Protein AF-A0A1G1HCQ0-F1 (afdb_monomer)

Secondary structure (DSSP, 8-state):
-BHHHHHHHHHHHHHHHHHHHHHH---HHHHHHHHHHHHHHHHHHHHHHHHHHHTT--GGGS-B--SPPPHHHHHHHHHHHHHHH---HHHHHHHHHHHHHHHHHHHHHHHHS-SSHHHHHHHHHHHHHTT-

Sequence (132 aa):
MNAIEIAIKMEKDAIKFYTEASEKTKNPVGKKMFLTIVDDEKRHLDKFSCIIKGLNITVDDVSPMENIKTVFESMKSEMMQKVESTMDELEAFRIAMQMEKEGIDFYKKAASEAKTEKEKLLFERLIKEEQE

Solvent-accessible surface area (backbone atoms only — not comparable to full-atom values): 7112 Å² total; per-residue (Å²): 91,31,64,68,56,46,54,55,45,42,35,54,42,45,31,51,48,28,51,52,46,32,71,50,30,80,30,73,66,43,21,54,51,27,50,49,51,31,55,50,35,52,49,50,52,55,50,49,57,47,49,40,59,74,68,69,61,51,77,88,54,39,62,84,42,79,92,79,71,45,63,50,73,73,43,41,71,66,51,51,52,50,39,56,70,44,75,51,55,67,58,48,50,51,50,51,55,49,53,52,50,50,49,43,52,50,33,53,50,50,30,74,69,41,89,36,73,64,40,23,53,48,30,56,50,50,45,55,59,80,69,109

Nearest PDB structures (foldseek):
  7tmv-assembly1_B  TM=6.680E-01  e=8.743E-02  Klebsiella pneumoniae subsp. pneumoniae HS11286
  2gs4-assembly1_A  TM=6.553E-01  e=1.080E-01  Escherichia coli
  4dyu-assembly1_K  TM=4.775E-01  e=4.053E-01  Yersinia pestis KIM10+
  3rm5-assembly1_B  TM=4.411E-01  e=1.782E+00  Saccharomyces cerevisiae
  3rm5-assembly1_A  TM=4.932E-01  e=4.154E+00  Saccharomyces cerevisiae

Foldseek 3Di:
DWLLVLQLVQLVLLLVLLCLLLVQAPAPLLNVVSVVSNVLSVVLNVVLVVVCVVLVPDPVQIDDDPPDDHLSRVCVVVLSVQSNPDNDSVSSVVSVVVNLVSNLVVLVVQLVVGPHPSSVVSSVVSSVSSVD

Mean predicted aligned error: 4.47 Å

Radius of gyration: 15.35 Å; Cα contacts (8 Å, |Δi|>4): 142; chains: 1; bounding box: 38×25×40 Å

pLDDT: mean 87.56, std 5.49, range [67.12, 95.75]

Structure (mmCIF, N/CA/C/O backbone):
data_AF-A0A1G1HCQ0-F1
#
_entry.id   AF-A0A1G1HCQ0-F1
#
loop_
_atom_site.group_PDB
_atom_site.id
_atom_site.type_symbol
_atom_site.label_atom_id
_atom_site.label_alt_id
_atom_site.label_comp_id
_atom_site.label_asym_id
_atom_site.label_entity_id
_atom_site.label_seq_id
_atom_site.pdbx_PDB_ins_code
_atom_site.Cartn_x
_atom_site.Cartn_y
_atom_site.Cartn_z
_atom_site.occupancy
_atom_site.B_iso_or_equiv
_atom_site.auth_seq_id
_atom_site.auth_comp_id
_atom_site.auth_asym_id
_atom_site.auth_atom_id
_atom_site.pdbx_PDB_model_num
ATOM 1 N N . MET A 1 1 ? -16.397 5.994 1.636 1.00 80.06 1 MET A N 1
ATOM 2 C CA . MET A 1 1 ? -15.597 4.774 1.857 1.00 80.06 1 MET A CA 1
ATOM 3 C C . MET A 1 1 ? -15.410 4.596 3.357 1.00 80.06 1 MET A C 1
ATOM 5 O O . MET A 1 1 ? -15.810 5.488 4.092 1.00 80.06 1 MET A O 1
ATOM 9 N N . ASN A 1 2 ? -14.830 3.501 3.827 1.00 86.69 2 ASN A N 1
ATOM 10 C CA . ASN A 1 2 ? -14.360 3.329 5.205 1.00 86.69 2 ASN A CA 1
ATOM 11 C C . ASN A 1 2 ? -12.909 2.811 5.219 1.00 86.69 2 ASN A C 1
ATOM 13 O O . ASN A 1 2 ? -12.322 2.597 4.158 1.00 86.69 2 ASN A O 1
ATOM 17 N N . ALA A 1 3 ? -12.340 2.600 6.408 1.00 85.75 3 ALA A N 1
ATOM 18 C CA . ALA A 1 3 ? -10.960 2.134 6.570 1.00 85.75 3 ALA A CA 1
ATOM 19 C C . ALA A 1 3 ? -10.653 0.824 5.815 1.00 85.75 3 ALA A C 1
ATOM 21 O O . ALA A 1 3 ? -9.616 0.716 5.164 1.00 85.75 3 ALA A O 1
ATOM 22 N N . ILE A 1 4 ? -11.575 -0.145 5.848 1.00 86.12 4 ILE A N 1
ATOM 23 C CA . ILE A 1 4 ? -11.435 -1.433 5.151 1.00 86.12 4 ILE A CA 1
ATOM 24 C C . ILE A 1 4 ? -11.446 -1.228 3.634 1.00 86.12 4 ILE A C 1
ATOM 26 O O . ILE A 1 4 ? -10.588 -1.742 2.920 1.00 86.12 4 ILE A O 1
ATOM 30 N N . GLU A 1 5 ? -12.420 -0.468 3.135 1.00 88.69 5 GLU A N 1
ATOM 31 C CA . GLU A 1 5 ? -12.563 -0.193 1.705 1.00 88.69 5 GLU A CA 1
ATOM 32 C C . GLU A 1 5 ? -11.362 0.577 1.155 1.00 88.69 5 GLU A C 1
ATOM 34 O O . GLU A 1 5 ? -10.928 0.301 0.040 1.00 88.69 5 GLU A O 1
ATOM 39 N N . ILE A 1 6 ? -10.812 1.513 1.932 1.00 88.62 6 ILE A N 1
ATOM 40 C CA . ILE A 1 6 ? -9.633 2.293 1.550 1.00 88.62 6 ILE A CA 1
ATOM 41 C C . ILE A 1 6 ? -8.380 1.431 1.502 1.00 88.62 6 ILE A C 1
ATOM 43 O O . ILE A 1 6 ? -7.652 1.539 0.523 1.00 88.62 6 ILE A O 1
ATOM 47 N N . ALA A 1 7 ? -8.155 0.561 2.489 1.00 87.56 7 ALA A N 1
ATOM 48 C CA . ALA A 1 7 ? -7.027 -0.368 2.462 1.00 87.56 7 ALA A CA 1
ATOM 49 C C . ALA A 1 7 ? -7.088 -1.265 1.216 1.00 87.56 7 ALA A C 1
ATOM 51 O O . ALA A 1 7 ? -6.163 -1.300 0.418 1.00 87.56 7 ALA A O 1
ATOM 52 N N . ILE A 1 8 ? -8.243 -1.891 0.962 1.00 90.06 8 ILE A N 1
ATOM 53 C CA . ILE A 1 8 ? -8.453 -2.725 -0.233 1.00 90.06 8 ILE A CA 1
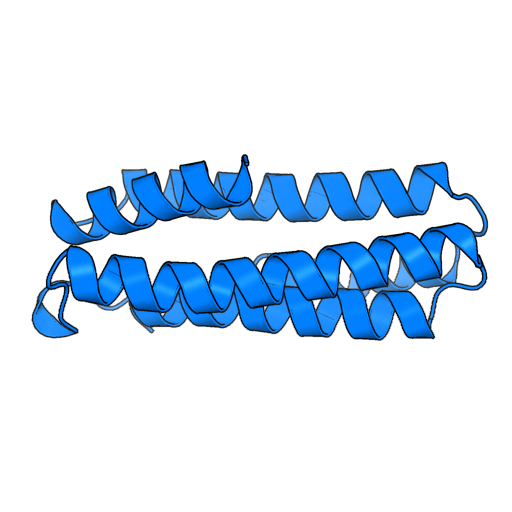ATOM 54 C C . ILE A 1 8 ? -8.263 -1.921 -1.526 1.00 90.06 8 ILE A C 1
ATOM 56 O O . ILE A 1 8 ? -7.765 -2.449 -2.522 1.00 90.06 8 ILE A O 1
ATOM 60 N N . LYS A 1 9 ? -8.721 -0.666 -1.550 1.00 91.69 9 LYS A N 1
ATOM 61 C CA . LYS A 1 9 ? -8.595 0.197 -2.724 1.00 91.69 9 LYS A CA 1
ATOM 62 C C . LYS A 1 9 ? -7.141 0.594 -2.977 1.00 91.69 9 LYS A C 1
ATOM 64 O O . LYS A 1 9 ? -6.736 0.564 -4.132 1.00 91.69 9 LYS A O 1
ATOM 69 N N . MET A 1 10 ? -6.382 0.928 -1.935 1.00 90.38 10 MET A N 1
ATOM 70 C CA . MET A 1 10 ? -4.967 1.283 -2.036 1.00 90.38 10 MET A CA 1
ATOM 71 C C . MET A 1 10 ? -4.177 0.163 -2.721 1.00 90.38 10 MET A C 1
ATOM 73 O O . MET A 1 10 ? -3.564 0.426 -3.751 1.00 90.38 10 MET A O 1
ATOM 77 N N . GLU A 1 11 ? -4.330 -1.082 -2.260 1.00 92.00 11 GLU A N 1
ATOM 78 C CA . GLU A 1 11 ? -3.650 -2.245 -2.854 1.00 92.00 11 GLU A CA 1
ATOM 79 C C . GLU A 1 11 ? -4.059 -2.488 -4.307 1.00 92.00 11 GLU A C 1
ATOM 81 O O . GLU A 1 11 ? -3.242 -2.741 -5.191 1.00 92.00 11 GLU A O 1
ATOM 86 N N . LYS A 1 12 ? -5.355 -2.371 -4.609 1.00 93.81 12 LYS A N 1
ATOM 87 C CA . LYS A 1 12 ? -5.841 -2.528 -5.988 1.00 93.81 12 LYS A CA 1
ATOM 88 C C . LYS A 1 12 ? -5.310 -1.440 -6.913 1.00 93.81 12 LYS A C 1
ATOM 90 O O . LYS A 1 12 ? -5.001 -1.727 -8.073 1.00 93.81 12 LYS A O 1
ATOM 95 N N . ASP A 1 13 ? -5.228 -0.209 -6.423 1.00 93.75 13 ASP A N 1
ATOM 96 C CA . ASP A 1 13 ? -4.679 0.905 -7.184 1.00 93.75 13 ASP A CA 1
ATOM 97 C C . ASP A 1 13 ? -3.161 0.749 -7.366 1.00 93.75 13 ASP A C 1
ATOM 99 O O . ASP A 1 13 ? -2.676 1.038 -8.463 1.00 93.75 13 ASP A O 1
ATOM 103 N N . ALA A 1 14 ? -2.442 0.215 -6.371 1.00 92.88 14 ALA A N 1
ATOM 104 C CA . ALA A 1 14 ? -1.025 -0.145 -6.451 1.00 92.88 14 ALA A CA 1
ATOM 105 C C . ALA A 1 14 ? -0.776 -1.220 -7.517 1.00 92.88 14 ALA A C 1
ATOM 107 O O . ALA A 1 14 ? -0.037 -0.990 -8.478 1.00 92.88 14 ALA A O 1
ATOM 108 N N . ILE A 1 15 ? -1.496 -2.348 -7.443 1.00 95.25 15 ILE A N 1
ATOM 109 C CA . ILE A 1 15 ? -1.453 -3.435 -8.436 1.00 95.25 15 ILE A CA 1
ATOM 110 C C . ILE A 1 15 ? -1.679 -2.882 -9.842 1.00 95.25 15 ILE A C 1
ATOM 112 O O . ILE A 1 15 ? -0.930 -3.190 -10.774 1.00 95.25 15 ILE A O 1
ATOM 116 N N . LYS A 1 16 ? -2.713 -2.053 -10.014 1.00 95.56 16 LYS A N 1
ATOM 117 C CA . LYS A 1 16 ? -3.033 -1.449 -11.307 1.00 95.56 16 LYS A CA 1
ATOM 118 C C . LYS A 1 16 ? -1.917 -0.522 -11.780 1.00 95.56 16 LYS A C 1
ATOM 120 O O . LYS A 1 16 ? -1.519 -0.597 -12.940 1.00 95.56 16 LYS A O 1
ATOM 125 N N . PHE A 1 17 ? -1.421 0.342 -10.899 1.00 94.44 17 PHE A N 1
ATOM 126 C CA . PHE A 1 17 ? -0.345 1.273 -11.202 1.00 94.44 17 PHE A CA 1
ATOM 127 C C . PHE A 1 17 ? 0.912 0.527 -11.648 1.00 94.44 17 PHE A C 1
ATOM 129 O O . PHE A 1 17 ? 1.416 0.795 -12.734 1.00 94.44 17 PHE A O 1
ATOM 136 N N . TYR A 1 18 ? 1.387 -0.452 -10.883 1.00 95.12 18 TYR A N 1
ATOM 137 C CA . TYR A 1 18 ? 2.614 -1.170 -11.219 1.00 95.12 18 TYR A CA 1
ATOM 138 C C . TYR A 1 18 ? 2.464 -2.097 -12.423 1.00 95.12 18 TYR A C 1
ATOM 140 O O . TYR A 1 18 ? 3.405 -2.232 -13.208 1.00 95.12 18 TYR A O 1
ATOM 148 N N . THR A 1 19 ? 1.270 -2.650 -12.651 1.00 95.69 19 THR A N 1
ATOM 149 C CA . THR A 1 19 ? 0.973 -3.372 -13.895 1.00 95.69 19 THR A CA 1
ATOM 150 C C . THR A 1 19 ? 1.142 -2.439 -15.095 1.00 95.69 19 THR A C 1
ATOM 152 O O . THR A 1 19 ? 1.931 -2.739 -15.991 1.00 95.69 19 THR A O 1
ATOM 155 N N . GLU A 1 20 ? 0.502 -1.264 -15.076 1.00 94.25 20 GLU A N 1
ATOM 156 C CA . GLU A 1 20 ? 0.641 -0.257 -16.139 1.00 94.25 20 GLU A CA 1
ATOM 157 C C . GLU A 1 20 ? 2.097 0.240 -16.274 1.00 94.25 20 GLU A C 1
ATOM 159 O O . GLU A 1 20 ? 2.597 0.407 -17.388 1.00 94.25 20 GLU A O 1
ATOM 164 N N . ALA A 1 21 ? 2.816 0.429 -15.160 1.00 91.69 21 ALA A N 1
ATOM 165 C CA . ALA A 1 21 ? 4.223 0.840 -15.157 1.00 91.69 21 ALA A CA 1
ATOM 166 C C . ALA A 1 21 ? 5.121 -0.201 -15.846 1.00 91.69 21 ALA A C 1
ATOM 168 O O . ALA A 1 21 ? 6.010 0.156 -16.621 1.00 91.69 21 ALA A O 1
ATOM 169 N N . SER A 1 22 ? 4.860 -1.491 -15.609 1.00 93.38 22 SER A N 1
ATOM 170 C CA . SER A 1 22 ? 5.595 -2.606 -16.217 1.00 93.38 22 SER A CA 1
ATOM 171 C C . SER A 1 22 ? 5.376 -2.723 -17.732 1.00 93.38 22 SER A C 1
ATOM 173 O O . SER A 1 22 ? 6.249 -3.208 -18.457 1.00 93.38 22 SER A O 1
ATOM 175 N N . GLU A 1 23 ? 4.221 -2.275 -18.225 1.00 92.25 23 GLU A N 1
ATOM 176 C CA . GLU A 1 23 ? 3.891 -2.254 -19.653 1.00 92.25 23 GLU A CA 1
ATOM 177 C C . GLU A 1 23 ? 4.510 -1.049 -20.365 1.00 92.25 23 GLU A C 1
ATOM 179 O O . GLU A 1 23 ? 4.903 -1.146 -21.527 1.00 92.25 23 GLU A O 1
ATOM 184 N N . LYS A 1 24 ? 4.612 0.079 -19.657 1.00 89.62 24 LYS A N 1
ATOM 185 C CA . LYS A 1 24 ? 5.085 1.362 -20.185 1.00 89.62 24 LYS A CA 1
ATOM 186 C C . LYS A 1 24 ? 6.592 1.559 -20.100 1.00 89.62 24 LYS A C 1
ATOM 188 O O . LYS A 1 24 ? 7.160 2.306 -20.898 1.00 89.62 24 LYS A O 1
ATOM 193 N N . THR A 1 25 ? 7.249 0.917 -19.138 1.00 85.94 25 THR A N 1
ATOM 194 C CA . THR A 1 25 ? 8.700 1.015 -19.002 1.00 85.94 25 THR A CA 1
ATOM 195 C C . THR A 1 25 ? 9.410 0.365 -20.189 1.00 85.94 25 THR A C 1
ATOM 197 O O . THR A 1 25 ? 9.058 -0.721 -20.652 1.00 85.94 25 THR A O 1
ATOM 200 N N . LYS A 1 26 ? 10.459 1.028 -20.681 1.00 85.81 26 LYS A N 1
ATOM 201 C CA . LYS A 1 26 ? 11.334 0.495 -21.739 1.00 85.81 26 LYS A CA 1
ATOM 202 C C . LYS A 1 26 ? 12.480 -0.344 -21.177 1.00 85.81 26 LYS A C 1
ATOM 204 O O . LYS A 1 26 ? 13.210 -0.966 -21.946 1.00 85.81 26 LYS A O 1
ATOM 209 N N . ASN A 1 27 ? 12.658 -0.346 -19.855 1.00 84.25 27 ASN A N 1
ATOM 210 C CA . ASN A 1 27 ? 13.749 -1.044 -19.202 1.00 84.25 27 ASN A CA 1
ATOM 211 C C . ASN A 1 27 ? 13.313 -2.465 -18.774 1.00 84.25 27 ASN A C 1
ATOM 213 O O . ASN A 1 27 ? 12.358 -2.604 -18.006 1.00 84.25 27 ASN A O 1
ATOM 217 N N . PRO A 1 28 ? 14.004 -3.533 -19.216 1.00 87.31 28 PRO A N 1
ATOM 218 C CA . PRO A 1 28 ? 13.637 -4.907 -18.8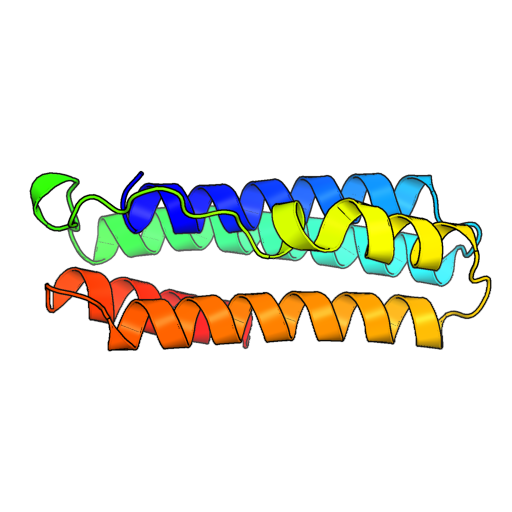72 1.00 87.31 28 PRO A CA 1
ATOM 219 C C . PRO A 1 28 ? 13.813 -5.240 -17.380 1.00 87.31 28 PRO A C 1
ATOM 221 O O . PRO A 1 28 ? 13.036 -6.030 -16.841 1.00 87.31 28 PRO A O 1
ATOM 224 N N . VAL A 1 29 ? 14.795 -4.638 -16.702 1.00 88.12 29 VAL A N 1
ATOM 225 C CA . VAL A 1 29 ? 15.009 -4.787 -15.253 1.00 88.12 29 VAL A CA 1
ATOM 226 C C . VAL A 1 29 ? 13.895 -4.077 -14.490 1.00 88.12 29 VAL A C 1
ATOM 228 O O . VAL A 1 29 ? 13.250 -4.695 -13.645 1.00 88.12 29 VAL A O 1
ATOM 231 N N . GLY A 1 30 ? 13.596 -2.826 -14.858 1.00 88.44 30 GLY A N 1
ATOM 232 C CA . GLY A 1 30 ? 12.482 -2.061 -14.288 1.00 88.44 30 GLY A CA 1
ATOM 233 C C . GLY A 1 30 ? 11.135 -2.767 -14.469 1.00 88.44 30 GLY A C 1
ATOM 234 O O . GLY A 1 30 ? 10.344 -2.849 -13.534 1.00 88.44 30 GLY A O 1
ATOM 235 N N . LYS A 1 31 ? 10.903 -3.383 -15.636 1.00 91.06 31 LYS A N 1
ATOM 236 C CA . LYS A 1 31 ? 9.709 -4.199 -15.890 1.00 91.06 31 LYS A CA 1
ATOM 237 C C . LYS A 1 31 ? 9.594 -5.367 -14.918 1.00 91.06 31 LYS A C 1
ATOM 239 O O . LYS A 1 31 ? 8.534 -5.570 -14.334 1.00 91.06 31 LYS A O 1
ATOM 244 N N . LYS A 1 32 ? 10.669 -6.144 -14.756 1.00 91.75 32 LYS A N 1
ATOM 245 C CA . LYS A 1 32 ? 10.672 -7.292 -13.841 1.00 91.75 32 LYS A CA 1
ATOM 246 C C . LYS A 1 32 ? 10.440 -6.845 -12.400 1.00 91.75 32 LYS A C 1
ATOM 248 O O . LYS A 1 32 ? 9.669 -7.484 -11.701 1.00 91.75 32 LYS A O 1
ATOM 253 N N . MET A 1 33 ? 11.064 -5.744 -11.993 1.00 91.50 33 MET A N 1
ATOM 254 C CA . MET A 1 33 ? 10.883 -5.147 -10.674 1.00 91.50 33 MET A CA 1
ATOM 255 C C . MET A 1 33 ? 9.420 -4.765 -10.417 1.00 91.50 33 MET A C 1
ATOM 257 O O . MET A 1 33 ? 8.861 -5.206 -9.422 1.00 91.50 33 MET A O 1
ATOM 261 N N . PHE A 1 34 ? 8.772 -4.023 -11.324 1.00 93.94 34 PHE A N 1
ATOM 262 C CA . PHE A 1 34 ? 7.357 -3.668 -11.159 1.00 93.94 34 PHE A CA 1
ATOM 263 C C . PHE A 1 34 ? 6.445 -4.897 -11.098 1.00 93.94 34 PHE A C 1
ATOM 265 O O . PHE A 1 34 ? 5.502 -4.909 -10.318 1.00 93.94 34 PHE A O 1
ATOM 272 N N . LEU A 1 35 ? 6.731 -5.945 -11.877 1.00 95.06 35 LEU A N 1
ATOM 273 C CA . LEU A 1 35 ? 5.973 -7.197 -11.801 1.00 95.06 35 LEU A CA 1
ATOM 274 C C . LEU A 1 35 ? 6.156 -7.921 -10.462 1.00 95.06 35 LEU A C 1
ATOM 276 O O . LEU A 1 35 ? 5.192 -8.497 -9.971 1.00 95.06 35 LEU A O 1
ATOM 280 N N . THR A 1 36 ? 7.351 -7.874 -9.865 1.00 93.94 36 THR A N 1
ATOM 281 C CA . THR A 1 36 ? 7.564 -8.391 -8.506 1.00 93.94 36 THR A CA 1
ATOM 282 C C . THR A 1 36 ? 6.694 -7.637 -7.504 1.00 93.94 36 THR A C 1
ATOM 284 O O . THR A 1 36 ? 5.961 -8.280 -6.765 1.00 93.94 36 THR A O 1
ATOM 287 N N . ILE A 1 37 ? 6.691 -6.299 -7.556 1.00 93.31 37 ILE A N 1
ATOM 288 C CA . ILE A 1 37 ? 5.865 -5.469 -6.664 1.00 93.31 37 ILE A CA 1
ATOM 289 C C . ILE A 1 37 ? 4.379 -5.813 -6.834 1.00 93.31 37 ILE A C 1
ATOM 291 O O . ILE A 1 37 ? 3.681 -6.042 -5.860 1.00 93.31 37 ILE A O 1
ATOM 295 N N . VAL A 1 38 ? 3.895 -5.974 -8.073 1.00 95.75 38 VAL A N 1
ATOM 296 C CA . VAL A 1 38 ? 2.511 -6.419 -8.334 1.00 95.75 38 VAL A CA 1
ATOM 297 C C . VAL A 1 38 ? 2.168 -7.731 -7.619 1.00 95.75 38 VAL A C 1
ATOM 299 O O . VAL A 1 38 ? 1.028 -7.914 -7.190 1.00 95.75 38 VAL A O 1
ATOM 302 N N . ASP A 1 39 ? 3.104 -8.674 -7.548 1.00 95.50 39 ASP A N 1
ATOM 303 C CA . ASP A 1 39 ? 2.873 -9.943 -6.864 1.00 95.50 39 ASP A CA 1
ATOM 304 C C . ASP A 1 39 ? 2.944 -9.807 -5.337 1.00 95.50 39 ASP A C 1
ATOM 306 O O . ASP A 1 39 ? 2.221 -10.533 -4.649 1.00 95.50 39 ASP A O 1
ATOM 310 N N . ASP A 1 40 ? 3.732 -8.866 -4.818 1.00 93.06 40 ASP A N 1
ATOM 311 C CA . ASP A 1 40 ? 3.767 -8.514 -3.396 1.00 93.06 40 ASP A CA 1
ATOM 312 C C . ASP A 1 40 ? 2.449 -7.840 -2.970 1.00 93.06 40 ASP A C 1
ATOM 314 O O . ASP A 1 40 ? 1.776 -8.355 -2.075 1.00 93.06 40 ASP A O 1
ATOM 318 N N . GLU A 1 41 ? 1.948 -6.851 -3.718 1.00 93.81 41 GLU A N 1
ATOM 319 C CA . GLU A 1 41 ? 0.667 -6.186 -3.407 1.00 93.81 41 GLU A CA 1
ATOM 320 C C . GLU A 1 41 ? -0.539 -7.138 -3.451 1.00 93.81 41 GLU A C 1
ATOM 322 O O . GLU A 1 41 ? -1.502 -7.027 -2.686 1.00 93.81 41 GLU A O 1
ATOM 327 N N . LYS A 1 42 ? -0.515 -8.147 -4.333 1.00 94.38 42 LYS A N 1
ATOM 328 C CA . LYS A 1 42 ? -1.544 -9.204 -4.32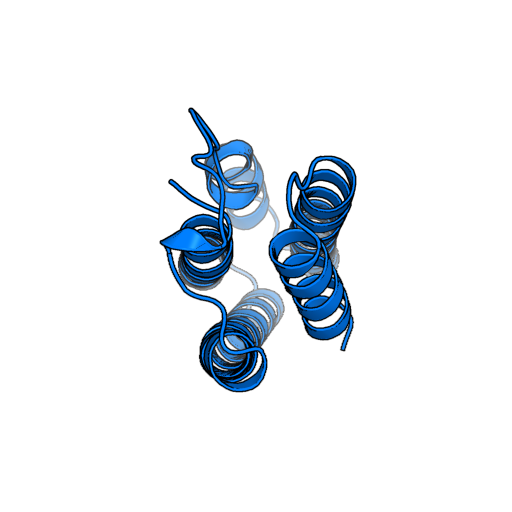0 1.00 94.38 42 LYS A CA 1
ATOM 329 C C . LYS A 1 42 ? -1.500 -10.008 -3.023 1.00 94.38 42 LYS A C 1
ATOM 331 O O . 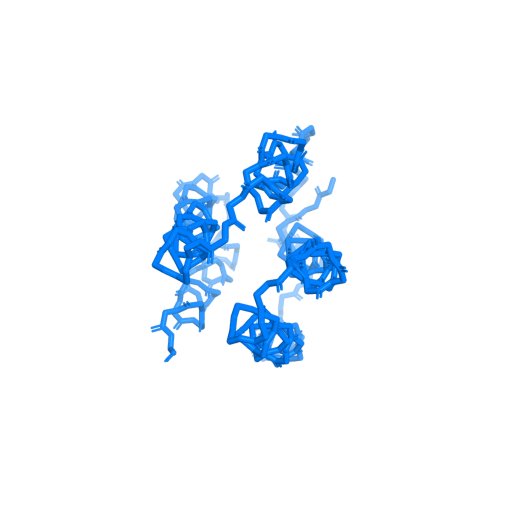LYS A 1 42 ? -2.554 -10.364 -2.495 1.00 94.38 42 LYS A O 1
ATOM 336 N N . ARG A 1 43 ? -0.300 -10.303 -2.509 1.00 92.25 43 ARG A N 1
ATOM 337 C CA . ARG A 1 43 ? -0.140 -10.987 -1.218 1.00 92.25 43 ARG A CA 1
ATOM 338 C C . ARG A 1 43 ? -0.599 -10.089 -0.077 1.00 92.25 43 ARG A C 1
ATOM 340 O O . ARG A 1 43 ? -1.251 -10.608 0.828 1.00 92.25 43 ARG A O 1
ATOM 347 N N . HIS A 1 44 ? -0.317 -8.787 -0.123 1.00 90.38 44 HIS A N 1
ATOM 348 C CA . HIS A 1 44 ? -0.823 -7.821 0.856 1.00 90.38 44 HIS A CA 1
ATOM 349 C C . HIS A 1 44 ? -2.352 -7.828 0.882 1.00 90.38 44 HIS A C 1
ATOM 351 O O . HIS A 1 44 ? -2.943 -8.063 1.936 1.00 90.38 44 HIS A O 1
ATOM 357 N N . LEU A 1 45 ? -3.010 -7.754 -0.280 1.00 90.62 45 LEU A N 1
ATOM 358 C CA . LEU A 1 45 ? -4.471 -7.838 -0.395 1.00 90.62 45 LEU A CA 1
ATOM 359 C C . LEU A 1 45 ? -5.059 -9.115 0.252 1.00 90.62 45 LEU A C 1
ATOM 361 O O . LEU A 1 45 ? -6.073 -9.065 0.968 1.00 90.62 45 LEU A O 1
ATOM 365 N N . ASP A 1 46 ? -4.423 -10.267 0.024 1.00 90.38 46 ASP A N 1
ATOM 366 C CA . ASP A 1 46 ? -4.827 -11.544 0.623 1.00 90.38 46 ASP A CA 1
ATOM 367 C C . ASP A 1 46 ? -4.621 -11.542 2.147 1.00 90.38 46 ASP A C 1
ATOM 369 O O . ASP A 1 46 ? -5.508 -11.950 2.911 1.00 90.38 46 ASP A O 1
ATOM 373 N N . LYS A 1 47 ? -3.474 -11.037 2.618 1.00 88.31 47 LYS A N 1
ATOM 374 C CA . LYS A 1 47 ? -3.162 -10.918 4.048 1.00 88.31 47 LYS A CA 1
ATOM 375 C C . LYS A 1 47 ? -4.102 -9.939 4.752 1.00 88.31 47 LYS A C 1
ATOM 377 O O . LYS A 1 47 ? -4.565 -10.241 5.852 1.00 88.31 47 LYS A O 1
ATOM 382 N N . PHE A 1 48 ? -4.481 -8.833 4.117 1.00 87.12 48 PHE A N 1
ATOM 383 C CA . PHE A 1 48 ? -5.427 -7.854 4.660 1.00 87.12 48 PHE A CA 1
ATOM 384 C C . PHE A 1 48 ? -6.792 -8.485 4.907 1.00 87.12 48 PHE A C 1
ATOM 386 O O . PHE A 1 48 ? -7.384 -8.310 5.974 1.00 87.12 48 PHE A O 1
ATOM 393 N N . SER A 1 49 ? -7.257 -9.305 3.964 1.00 84.44 49 SER A N 1
ATOM 394 C CA . SER A 1 49 ? -8.493 -10.073 4.122 1.00 84.44 49 SER A CA 1
ATOM 395 C C . SER A 1 49 ? -8.428 -11.022 5.328 1.00 84.44 49 SER A C 1
ATOM 397 O O . SER A 1 49 ? -9.418 -11.185 6.047 1.00 84.44 49 SER A O 1
ATOM 399 N N . CYS A 1 50 ? -7.266 -11.630 5.588 1.00 86.19 50 CYS A N 1
ATOM 400 C CA . CYS A 1 50 ? -7.032 -12.455 6.775 1.00 86.19 50 CYS A CA 1
ATOM 401 C C . CYS A 1 50 ? -6.973 -11.627 8.068 1.00 86.19 50 CYS A C 1
ATOM 403 O O . CYS A 1 50 ? -7.550 -12.045 9.070 1.00 86.19 50 CYS A O 1
ATOM 405 N N . ILE A 1 51 ? -6.338 -10.452 8.052 1.00 85.69 51 ILE A N 1
ATOM 406 C CA . ILE A 1 51 ? -6.244 -9.535 9.199 1.00 85.69 51 ILE A CA 1
ATOM 407 C C . ILE A 1 51 ? -7.633 -9.051 9.620 1.00 85.69 51 ILE A C 1
ATOM 409 O O . ILE A 1 51 ? -7.980 -9.148 10.796 1.00 85.69 51 ILE A O 1
ATOM 413 N N . ILE A 1 52 ? -8.456 -8.600 8.669 1.00 84.44 52 ILE A N 1
ATOM 414 C CA . ILE A 1 52 ? -9.823 -8.123 8.936 1.00 84.44 52 ILE A CA 1
ATOM 415 C C . ILE A 1 52 ? -10.656 -9.226 9.603 1.00 84.44 52 ILE A C 1
ATOM 417 O O . ILE A 1 52 ? -11.324 -8.982 10.611 1.00 84.44 52 ILE A O 1
ATOM 421 N N . LYS A 1 53 ? -10.566 -10.460 9.085 1.00 85.31 53 LYS A N 1
ATOM 422 C CA . LYS A 1 53 ? -11.238 -11.631 9.670 1.00 85.31 53 LYS A CA 1
ATOM 423 C C . LYS A 1 53 ? -10.690 -11.983 11.054 1.00 85.31 53 LYS A C 1
ATOM 425 O O . LYS A 1 53 ? -11.471 -12.225 11.967 1.00 85.31 53 LYS A O 1
ATOM 430 N N . GLY A 1 54 ? -9.368 -12.004 11.220 1.00 84.19 54 GLY A N 1
ATOM 431 C CA . GLY A 1 54 ? -8.706 -12.371 12.475 1.00 84.19 54 GLY A CA 1
ATOM 432 C C . GLY A 1 54 ? -8.951 -11.375 13.610 1.00 84.19 54 GLY A C 1
ATOM 433 O O . GLY A 1 54 ? -9.072 -11.780 14.762 1.00 84.19 54 GLY A O 1
ATOM 434 N N . LEU A 1 55 ? -9.084 -10.086 13.287 1.00 80.50 55 LEU A N 1
ATOM 435 C CA . LEU A 1 55 ? -9.428 -9.027 14.240 1.00 80.50 55 LEU A CA 1
ATOM 436 C C . LEU A 1 55 ? -10.943 -8.888 14.471 1.00 80.50 55 LEU A C 1
ATOM 438 O O . LEU A 1 55 ? -11.361 -8.071 15.293 1.00 80.50 55 LEU A O 1
ATOM 442 N N . ASN A 1 56 ? -11.765 -9.678 13.766 1.00 84.94 56 ASN A N 1
ATOM 443 C CA . ASN A 1 56 ? -13.226 -9.614 13.801 1.00 84.94 56 ASN A CA 1
ATOM 444 C C . ASN A 1 56 ? -13.747 -8.172 13.618 1.00 84.94 56 ASN A C 1
ATOM 446 O O . ASN A 1 56 ? -14.601 -7.695 14.373 1.00 84.94 56 ASN A O 1
ATOM 450 N N . ILE A 1 57 ? -13.154 -7.462 12.652 1.00 81.38 57 ILE A N 1
ATOM 451 C CA . ILE A 1 57 ? -13.529 -6.096 12.287 1.00 81.38 57 ILE A CA 1
ATOM 452 C C . ILE A 1 57 ? -14.675 -6.175 11.287 1.00 81.38 57 ILE A C 1
ATOM 454 O O . ILE A 1 57 ? -14.585 -6.842 10.256 1.00 81.38 57 ILE A O 1
ATOM 458 N N . THR A 1 58 ? -15.750 -5.468 11.598 1.00 79.94 58 THR A N 1
ATOM 459 C CA . THR A 1 58 ? -16.940 -5.354 10.760 1.00 79.94 58 THR A CA 1
ATOM 460 C C . THR A 1 58 ? -17.081 -3.934 10.224 1.00 79.94 58 THR A C 1
ATOM 462 O O . THR A 1 58 ? -16.384 -3.016 10.654 1.00 79.94 58 THR A O 1
ATOM 465 N N . VAL A 1 59 ? -17.997 -3.739 9.275 1.00 75.56 59 VAL A N 1
ATOM 466 C CA . VAL A 1 59 ? -18.287 -2.408 8.717 1.00 75.56 59 VAL A CA 1
ATOM 467 C C . VAL A 1 59 ? -18.795 -1.446 9.799 1.00 75.56 59 VAL A C 1
ATOM 469 O O . VAL A 1 59 ? -18.536 -0.252 9.713 1.00 75.56 59 VAL A O 1
ATOM 472 N N . ASP A 1 60 ? -19.440 -1.963 10.847 1.00 79.56 60 ASP A N 1
ATOM 473 C CA . ASP A 1 60 ? -19.928 -1.171 11.982 1.00 79.56 60 ASP A CA 1
ATOM 474 C C . ASP A 1 60 ? -18.801 -0.703 12.923 1.00 79.56 60 ASP A C 1
ATOM 476 O O . ASP A 1 60 ? -18.987 0.229 13.703 1.00 79.56 60 ASP A O 1
ATOM 480 N N . ASP A 1 61 ? -17.620 -1.327 12.849 1.00 80.62 61 ASP A N 1
ATOM 481 C CA . ASP A 1 61 ? -16.446 -0.961 13.653 1.00 80.62 61 ASP A CA 1
ATOM 482 C C . ASP A 1 61 ? -15.608 0.163 13.021 1.00 80.62 61 ASP A C 1
ATOM 484 O O . ASP A 1 61 ? -14.673 0.670 13.654 1.00 80.62 61 ASP A O 1
ATOM 488 N N . VAL A 1 62 ? -15.914 0.524 11.770 1.00 82.50 62 VAL A N 1
ATOM 489 C CA . VAL A 1 62 ? -15.168 1.503 10.979 1.00 82.50 62 VAL A CA 1
ATOM 490 C C . VAL A 1 62 ? -16.045 2.695 10.611 1.00 82.50 62 VAL A C 1
ATOM 492 O O . VAL A 1 62 ? -17.195 2.586 10.196 1.00 82.50 62 VAL A O 1
ATOM 495 N N . SER A 1 63 ? -15.472 3.874 10.760 1.00 82.44 63 SER A N 1
ATOM 496 C CA . SER A 1 63 ? -16.097 5.149 10.487 1.00 82.44 63 SER A CA 1
ATOM 497 C C . SER A 1 63 ? -16.134 5.426 8.984 1.00 82.44 63 SER A C 1
ATOM 499 O O . SER A 1 63 ? -15.192 5.095 8.253 1.00 82.44 63 SER A O 1
ATOM 501 N N . PRO A 1 64 ? -17.178 6.118 8.502 1.00 81.75 64 PRO A N 1
ATOM 502 C CA . PRO A 1 64 ? -17.167 6.685 7.168 1.00 81.75 64 PRO A CA 1
ATOM 503 C C . PRO A 1 64 ? -15.997 7.658 6.988 1.00 81.75 64 PRO A C 1
ATOM 505 O O . PRO A 1 64 ? -15.734 8.525 7.824 1.00 81.75 64 PRO A O 1
ATOM 508 N N . MET A 1 65 ? -15.334 7.515 5.851 1.00 78.31 65 MET A N 1
ATOM 509 C CA . MET A 1 65 ? -14.272 8.358 5.333 1.00 78.31 65 MET A CA 1
ATOM 510 C C . MET A 1 65 ? -14.752 9.006 4.029 1.00 78.31 65 MET A C 1
ATOM 512 O O . MET A 1 65 ? -15.157 8.323 3.075 1.00 78.31 65 MET A O 1
ATOM 516 N N . GLU A 1 66 ? -14.723 10.336 3.992 1.00 75.12 66 GLU A N 1
ATOM 517 C CA . GLU A 1 66 ? -15.201 11.138 2.865 1.00 75.12 66 GLU A CA 1
ATOM 518 C C . GLU A 1 66 ? -14.046 11.624 1.985 1.00 75.12 66 GLU A C 1
ATOM 520 O O . GLU A 1 66 ? -13.004 12.039 2.483 1.00 75.12 66 GLU A O 1
ATOM 525 N N . ASN A 1 67 ? -14.259 11.610 0.664 1.00 67.12 67 ASN A N 1
ATOM 526 C CA . ASN A 1 67 ? -13.384 12.235 -0.339 1.00 67.12 67 ASN A CA 1
ATOM 527 C C . ASN A 1 67 ? -11.903 11.812 -0.305 1.00 67.12 67 ASN A C 1
ATOM 529 O O . ASN A 1 67 ? -11.024 12.580 -0.696 1.00 67.12 67 ASN A O 1
ATOM 533 N N . ILE A 1 68 ? -11.621 10.580 0.116 1.00 78.19 68 ILE A N 1
ATOM 534 C CA . ILE A 1 68 ? -10.257 10.054 0.140 1.00 78.19 68 ILE A CA 1
ATOM 535 C C . ILE A 1 68 ? -9.865 9.543 -1.248 1.00 78.19 68 ILE A C 1
ATOM 537 O O . ILE A 1 68 ? -10.501 8.639 -1.797 1.00 78.19 68 ILE A O 1
ATOM 541 N N . LYS A 1 69 ? -8.805 10.136 -1.801 1.00 82.44 69 LYS A N 1
ATOM 542 C CA . LYS A 1 69 ? -8.064 9.604 -2.948 1.00 82.44 69 LYS A CA 1
ATOM 543 C C . LYS A 1 69 ? -6.878 8.802 -2.442 1.00 82.44 69 LYS A C 1
ATOM 545 O O . LYS A 1 69 ? -6.242 9.208 -1.469 1.00 82.44 69 LYS A O 1
ATOM 550 N N . THR A 1 70 ? -6.569 7.702 -3.115 1.00 87.12 70 THR A N 1
ATOM 551 C CA . THR A 1 70 ? -5.348 6.948 -2.823 1.00 87.12 70 THR A CA 1
ATOM 552 C C . THR A 1 70 ? -4.115 7.740 -3.264 1.00 87.12 70 THR A C 1
ATOM 554 O O . THR A 1 70 ? -4.195 8.685 -4.065 1.00 87.12 70 THR A O 1
ATOM 557 N N . VAL A 1 71 ? -2.955 7.355 -2.734 1.00 87.69 71 VAL A N 1
ATOM 558 C CA . VAL A 1 71 ? -1.652 7.881 -3.170 1.00 87.69 71 VAL A CA 1
ATOM 559 C C . VAL A 1 71 ? -1.483 7.648 -4.671 1.00 87.69 71 VAL A C 1
ATOM 561 O O . VAL A 1 71 ? -1.179 8.571 -5.428 1.00 87.69 71 VAL A O 1
ATOM 564 N N . PHE A 1 72 ? -1.818 6.438 -5.118 1.00 88.19 72 PHE A N 1
ATOM 565 C CA . PHE A 1 72 ? -1.781 6.035 -6.517 1.00 88.19 72 PHE A CA 1
ATOM 566 C C . PHE A 1 72 ? -2.708 6.873 -7.392 1.00 88.19 72 PHE A C 1
ATOM 568 O O . PHE A 1 72 ? -2.256 7.370 -8.415 1.00 88.19 72 PHE A O 1
ATOM 575 N N . GLU A 1 73 ? -3.958 7.127 -6.997 1.00 87.94 73 GLU A N 1
ATOM 576 C CA . GLU A 1 73 ? -4.854 8.016 -7.753 1.00 87.94 73 GLU A CA 1
ATOM 577 C C . GLU A 1 73 ? -4.326 9.450 -7.848 1.00 87.94 73 GLU A C 1
ATOM 579 O O . GLU A 1 73 ? -4.456 10.094 -8.892 1.00 87.94 73 GLU A O 1
ATOM 584 N N . SER A 1 74 ? -3.742 9.957 -6.763 1.00 87.62 74 SER A N 1
ATOM 585 C CA . SER A 1 74 ? -3.296 11.349 -6.672 1.00 87.62 74 SER A CA 1
ATOM 586 C C . SER A 1 74 ? -2.022 11.604 -7.476 1.00 87.62 74 SER A C 1
ATOM 588 O O . SER A 1 74 ? -1.878 12.667 -8.076 1.00 87.62 74 SER A O 1
ATOM 590 N N . MET A 1 75 ? -1.122 10.621 -7.528 1.00 87.38 75 MET A N 1
ATOM 591 C CA . MET A 1 75 ? 0.205 10.760 -8.134 1.00 87.38 75 MET A CA 1
ATOM 592 C C . MET A 1 75 ? 0.327 10.062 -9.496 1.00 87.38 75 MET A C 1
ATOM 594 O O . MET A 1 75 ? 1.351 10.207 -10.167 1.00 87.38 75 MET A O 1
ATOM 598 N N . LYS A 1 76 ? -0.717 9.344 -9.950 1.00 87.00 76 LYS A N 1
ATOM 599 C CA . LYS A 1 76 ? -0.679 8.493 -11.153 1.00 87.00 76 LYS A CA 1
ATOM 600 C C . LYS A 1 76 ? -0.078 9.187 -12.368 1.00 87.00 76 LYS A C 1
ATOM 602 O O . LYS A 1 76 ? 0.832 8.650 -12.989 1.00 87.00 76 LYS A O 1
ATOM 607 N N . SER A 1 77 ? -0.618 10.351 -12.736 1.00 86.69 77 SER A N 1
ATOM 608 C CA . SER A 1 77 ? -0.253 11.020 -13.990 1.00 86.69 77 SER A CA 1
ATOM 609 C C . SER A 1 77 ? 1.213 11.446 -14.001 1.00 86.69 77 SER A C 1
ATOM 611 O O . SER A 1 77 ? 1.907 11.217 -14.988 1.00 86.69 77 SER A O 1
ATOM 613 N N . GLU A 1 78 ? 1.681 12.049 -12.907 1.00 87.94 78 GLU A N 1
ATOM 614 C CA . GLU A 1 78 ? 3.060 12.521 -12.779 1.00 87.94 78 GLU A CA 1
ATOM 615 C C . GLU A 1 78 ? 4.040 11.344 -12.796 1.00 87.94 78 GLU A C 1
ATOM 617 O O . GLU A 1 78 ? 5.020 11.351 -13.542 1.00 87.94 78 GLU A O 1
ATOM 622 N N . MET A 1 79 ? 3.759 10.300 -12.013 1.00 86.69 79 MET A N 1
ATOM 623 C CA . MET A 1 79 ? 4.673 9.167 -11.886 1.00 86.69 79 MET A CA 1
ATOM 624 C C . MET A 1 79 ? 4.703 8.302 -13.147 1.00 86.69 79 MET A C 1
ATOM 626 O O . MET A 1 79 ? 5.778 7.875 -13.558 1.00 86.69 79 MET A O 1
ATOM 630 N N . MET A 1 80 ? 3.571 8.120 -13.834 1.00 86.62 80 MET A N 1
ATOM 631 C CA . MET A 1 80 ? 3.533 7.420 -15.126 1.00 86.62 80 MET A CA 1
ATOM 632 C C . MET A 1 80 ? 4.360 8.131 -16.196 1.00 86.62 80 MET A C 1
ATOM 634 O O . MET A 1 80 ? 5.076 7.476 -16.951 1.00 86.62 80 MET A O 1
ATOM 638 N N . GLN A 1 81 ? 4.321 9.466 -16.232 1.00 87.31 81 GLN A N 1
ATOM 639 C CA . GLN A 1 81 ? 5.154 10.237 -17.153 1.00 87.31 81 GLN A CA 1
ATOM 640 C C . GLN A 1 81 ? 6.648 10.012 -16.880 1.00 87.31 81 GLN A C 1
ATOM 642 O O . GLN A 1 81 ? 7.429 9.857 -17.823 1.00 87.31 81 GLN A O 1
ATOM 647 N N . LYS A 1 82 ? 7.051 9.949 -15.603 1.00 84.88 82 LYS A N 1
ATOM 648 C CA . LYS A 1 82 ? 8.437 9.648 -15.213 1.00 84.88 82 LYS A CA 1
ATOM 649 C C . LYS A 1 82 ? 8.840 8.225 -15.607 1.00 84.88 82 LYS A C 1
ATOM 651 O O . LYS A 1 82 ? 9.905 8.057 -16.195 1.00 84.88 82 LYS A O 1
ATOM 656 N N . VAL A 1 83 ? 7.977 7.231 -15.368 1.00 85.00 83 VAL A N 1
ATOM 657 C CA . VAL A 1 83 ? 8.209 5.823 -15.750 1.00 85.00 83 VAL A CA 1
ATOM 658 C C . VAL A 1 83 ? 8.400 5.663 -17.262 1.00 85.00 83 VAL A C 1
ATOM 660 O O . VAL A 1 83 ? 9.297 4.941 -17.689 1.00 85.00 83 VAL A O 1
ATOM 663 N N . GLU A 1 84 ? 7.589 6.339 -18.080 1.00 84.62 84 GLU A N 1
ATOM 664 C CA . GLU A 1 84 ? 7.696 6.285 -19.548 1.00 84.62 84 GLU A CA 1
ATOM 665 C C . GLU A 1 84 ? 8.953 6.983 -20.089 1.00 84.62 84 GLU A C 1
ATOM 667 O O . GLU A 1 84 ? 9.507 6.582 -21.120 1.00 84.62 84 GLU A O 1
ATOM 672 N N . SER A 1 85 ? 9.383 8.052 -19.416 1.00 81.38 85 SER A N 1
ATOM 673 C CA . SER A 1 85 ? 10.470 8.916 -19.883 1.00 81.38 85 SER A CA 1
ATOM 674 C C . SER A 1 85 ? 11.852 8.424 -19.456 1.00 81.38 85 SER A C 1
ATOM 676 O O . SER A 1 85 ? 12.838 8.739 -20.124 1.00 81.38 85 SER A O 1
ATOM 678 N N . THR A 1 86 ? 11.947 7.663 -18.363 1.00 73.00 86 THR A N 1
ATOM 679 C CA . THR A 1 86 ? 13.229 7.175 -17.848 1.00 73.00 86 THR A CA 1
ATOM 680 C C . THR A 1 86 ? 13.646 5.845 -18.480 1.00 73.00 86 THR A C 1
ATOM 682 O O . THR A 1 86 ? 12.855 4.913 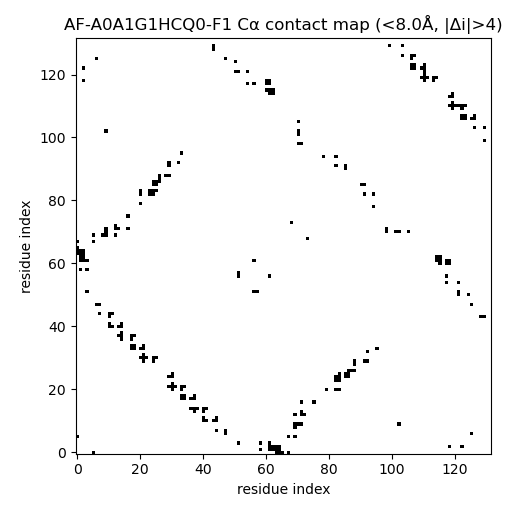-18.621 1.00 73.00 86 THR A O 1
ATOM 685 N N . MET A 1 87 ? 14.923 5.741 -18.850 1.00 70.75 87 MET A N 1
ATOM 686 C CA . MET A 1 87 ? 15.581 4.461 -19.152 1.00 70.75 87 MET A CA 1
ATOM 687 C C . MET A 1 87 ? 16.444 3.968 -17.981 1.00 70.75 87 MET A C 1
ATOM 689 O O . MET A 1 87 ? 16.980 2.861 -18.045 1.00 70.75 87 MET A O 1
ATOM 693 N N . ASP A 1 88 ? 16.570 4.785 -16.932 1.00 80.69 88 ASP A N 1
ATOM 694 C CA . ASP A 1 88 ? 17.393 4.518 -15.758 1.00 80.69 88 ASP A CA 1
ATOM 695 C C . ASP A 1 88 ? 16.650 3.603 -14.774 1.00 80.69 88 ASP A C 1
ATOM 697 O O . ASP A 1 88 ? 15.564 3.923 -14.281 1.00 80.69 88 ASP A O 1
ATOM 701 N N . GLU A 1 89 ? 17.265 2.458 -14.486 1.00 75.62 89 GLU A N 1
ATOM 702 C CA . GLU A 1 89 ? 16.790 1.447 -13.537 1.00 75.62 89 GLU A CA 1
ATOM 703 C C . GLU A 1 89 ? 16.661 2.011 -12.124 1.00 75.62 89 GLU A C 1
ATOM 705 O O . GLU A 1 89 ? 15.695 1.713 -11.420 1.00 75.62 89 GLU A O 1
ATOM 710 N N . LEU A 1 90 ? 17.602 2.868 -11.722 1.00 81.44 90 LEU A N 1
ATOM 711 C CA . LEU A 1 90 ? 17.610 3.482 -10.400 1.00 81.44 90 LEU A CA 1
ATOM 712 C C . LEU A 1 90 ? 16.453 4.461 -10.244 1.00 81.44 90 LEU A C 1
ATOM 714 O O . LEU A 1 90 ? 15.907 4.589 -9.153 1.00 81.44 90 LEU A O 1
ATOM 718 N N . GLU A 1 91 ? 16.056 5.138 -11.320 1.00 83.94 91 GLU A N 1
ATOM 719 C CA . GLU A 1 91 ? 14.930 6.064 -11.269 1.00 83.94 91 GLU A CA 1
ATOM 720 C C . GLU A 1 91 ? 13.596 5.322 -11.158 1.00 83.94 91 GLU A C 1
ATOM 722 O O . GLU A 1 91 ? 12.749 5.707 -10.356 1.00 83.94 91 GLU A O 1
ATOM 727 N N . ALA A 1 92 ? 13.429 4.206 -11.877 1.00 81.31 92 ALA A N 1
ATOM 728 C CA . ALA A 1 92 ? 12.264 3.339 -11.700 1.00 81.31 92 ALA A CA 1
ATOM 729 C C . ALA A 1 92 ? 12.163 2.818 -10.253 1.00 81.31 92 ALA A C 1
ATOM 731 O O . ALA A 1 92 ? 11.078 2.830 -9.669 1.00 81.31 92 ALA A O 1
ATOM 732 N N . PHE A 1 93 ? 13.295 2.424 -9.660 1.00 85.88 93 PHE A N 1
ATOM 733 C CA . PHE A 1 93 ? 13.360 1.981 -8.266 1.00 85.88 93 PHE A CA 1
ATOM 734 C C . PHE A 1 93 ? 12.997 3.103 -7.286 1.00 85.88 93 PHE A C 1
ATOM 736 O O . PHE A 1 93 ? 12.199 2.894 -6.376 1.00 85.88 93 PHE A O 1
ATOM 743 N N . ARG A 1 94 ? 13.515 4.320 -7.495 1.00 88.19 94 ARG A N 1
ATOM 744 C CA . ARG A 1 94 ? 13.162 5.487 -6.668 1.00 88.19 94 ARG A CA 1
ATOM 745 C C . ARG A 1 94 ? 11.676 5.816 -6.726 1.00 88.19 94 ARG A C 1
ATOM 747 O O . ARG A 1 94 ? 11.110 6.160 -5.694 1.00 88.19 94 ARG A O 1
ATOM 754 N N . ILE A 1 95 ? 11.053 5.715 -7.902 1.00 87.12 95 ILE A N 1
ATOM 755 C CA . ILE A 1 95 ? 9.611 5.944 -8.053 1.00 87.12 95 ILE A CA 1
ATOM 756 C C . ILE A 1 95 ? 8.833 4.922 -7.226 1.00 87.12 95 ILE A C 1
ATOM 758 O O . ILE A 1 95 ? 7.985 5.328 -6.439 1.00 87.12 95 ILE A O 1
ATOM 762 N N . ALA A 1 96 ? 9.151 3.630 -7.353 1.00 88.06 96 ALA A N 1
ATOM 763 C CA . ALA A 1 96 ? 8.511 2.586 -6.552 1.00 88.06 96 ALA A CA 1
ATOM 764 C C . ALA A 1 96 ? 8.684 2.842 -5.046 1.00 88.06 96 ALA A C 1
ATOM 766 O O . ALA A 1 96 ? 7.702 2.954 -4.326 1.00 88.06 96 ALA A O 1
ATOM 767 N N . MET A 1 97 ? 9.918 3.071 -4.582 1.00 89.81 97 MET A N 1
ATOM 768 C CA . MET A 1 97 ? 10.183 3.379 -3.171 1.00 89.81 97 MET A CA 1
ATOM 769 C C . MET A 1 97 ? 9.408 4.597 -2.661 1.00 89.81 97 MET A C 1
ATOM 771 O O . MET A 1 97 ? 8.968 4.612 -1.513 1.00 89.81 97 MET A O 1
ATOM 775 N N . GLN A 1 98 ? 9.284 5.644 -3.481 1.00 91.38 98 GLN A N 1
ATOM 776 C CA . GLN A 1 98 ? 8.524 6.829 -3.106 1.00 91.38 98 GLN A CA 1
ATOM 777 C C . GLN A 1 98 ? 7.038 6.496 -2.973 1.00 91.38 98 GLN A C 1
ATOM 779 O O . GLN A 1 98 ? 6.425 6.918 -1.999 1.00 91.38 98 GLN A O 1
ATOM 784 N N . MET A 1 99 ? 6.471 5.744 -3.917 1.00 90.31 99 MET A N 1
ATOM 785 C CA . MET A 1 99 ? 5.063 5.344 -3.880 1.00 90.31 99 MET A CA 1
ATOM 786 C C . MET A 1 99 ? 4.754 4.494 -2.643 1.00 90.31 99 MET A C 1
ATOM 788 O O . MET A 1 99 ? 3.808 4.816 -1.926 1.00 90.31 99 MET A O 1
ATOM 792 N N . GLU A 1 100 ? 5.604 3.512 -2.330 1.00 91.06 100 GLU A N 1
ATOM 793 C CA . GLU A 1 100 ? 5.448 2.684 -1.127 1.00 91.06 100 GLU A CA 1
ATOM 794 C C . GLU A 1 100 ? 5.544 3.506 0.157 1.00 91.06 100 GLU A C 1
ATOM 796 O O . GLU A 1 100 ? 4.724 3.395 1.071 1.00 91.06 100 GLU A O 1
ATOM 801 N N . LYS A 1 101 ? 6.513 4.422 0.216 1.00 92.56 101 LYS A N 1
ATOM 802 C CA . LYS A 1 101 ? 6.666 5.311 1.367 1.00 92.56 101 LYS A CA 1
ATOM 803 C C . LYS A 1 101 ? 5.430 6.187 1.582 1.00 92.56 101 LYS A C 1
ATOM 805 O O . LYS A 1 101 ? 4.979 6.329 2.717 1.00 92.56 101 LYS A O 1
ATOM 810 N N . GLU A 1 102 ? 4.894 6.774 0.516 1.00 91.94 102 GLU A N 1
ATOM 811 C CA . GLU A 1 102 ? 3.679 7.591 0.578 1.00 91.94 102 GLU A CA 1
ATOM 812 C C . GLU A 1 102 ? 2.462 6.744 0.993 1.00 91.94 102 GLU A C 1
ATOM 814 O O . GLU A 1 102 ? 1.626 7.214 1.767 1.00 91.94 102 GLU A O 1
ATOM 819 N N . GLY A 1 103 ? 2.384 5.481 0.555 1.00 91.00 103 GLY A N 1
ATOM 820 C CA . GLY A 1 103 ? 1.369 4.520 1.000 1.00 91.00 103 GLY A CA 1
ATOM 821 C C . GLY A 1 103 ? 1.429 4.248 2.507 1.00 91.00 103 GLY A C 1
ATOM 822 O O . GLY A 1 103 ? 0.433 4.399 3.221 1.00 91.00 103 GLY A O 1
ATOM 823 N N . ILE A 1 104 ? 2.624 3.961 3.024 1.00 92.12 104 ILE A N 1
ATOM 824 C CA . ILE A 1 104 ? 2.870 3.778 4.461 1.00 92.12 104 ILE A CA 1
ATOM 825 C C . ILE A 1 104 ? 2.521 5.046 5.253 1.00 92.12 104 ILE A C 1
ATOM 827 O O . ILE A 1 104 ? 1.895 4.972 6.314 1.00 92.12 104 ILE A O 1
ATOM 831 N N . ASP A 1 105 ? 2.932 6.219 4.774 1.00 92.75 105 ASP A N 1
ATOM 832 C CA . ASP A 1 105 ? 2.678 7.485 5.463 1.00 92.75 105 ASP A CA 1
ATOM 833 C C . ASP A 1 105 ? 1.184 7.848 5.451 1.00 92.75 105 ASP A C 1
ATOM 835 O O . ASP A 1 105 ? 0.663 8.351 6.454 1.00 92.75 105 ASP A O 1
ATOM 839 N N . PHE A 1 106 ? 0.461 7.490 4.386 1.00 91.25 106 PHE A N 1
ATOM 840 C CA . PHE A 1 106 ? -0.997 7.541 4.355 1.00 91.25 106 PHE A CA 1
ATOM 841 C C . PHE A 1 106 ? -1.609 6.668 5.460 1.00 91.25 106 PHE A C 1
ATOM 843 O O . PHE A 1 106 ? -2.438 7.158 6.233 1.00 91.25 106 PHE A O 1
ATOM 850 N N . TYR A 1 107 ? -1.177 5.409 5.597 1.00 91.81 107 TYR A N 1
ATOM 851 C CA . TYR A 1 107 ? -1.696 4.525 6.642 1.00 91.81 107 TYR A CA 1
ATOM 852 C C . TYR A 1 107 ? -1.354 5.013 8.054 1.00 91.81 107 TYR A C 1
ATOM 854 O O . TYR A 1 107 ? -2.210 4.965 8.938 1.00 91.81 107 TYR A O 1
ATOM 862 N N . LYS A 1 108 ? -0.151 5.557 8.284 1.00 92.62 108 LYS A N 1
ATOM 863 C CA . LYS A 1 108 ? 0.217 6.173 9.576 1.00 92.62 108 LYS A CA 1
ATOM 864 C C . LYS A 1 108 ? -0.695 7.339 9.926 1.00 92.62 108 LYS A C 1
ATOM 866 O O . LYS A 1 108 ? -1.139 7.453 11.070 1.00 92.62 108 LYS A O 1
ATOM 871 N N . LYS A 1 109 ? -0.985 8.201 8.949 1.00 91.00 109 LYS A N 1
ATOM 872 C CA . LYS A 1 109 ? -1.908 9.317 9.143 1.00 91.00 109 LYS A CA 1
ATOM 873 C C . LYS A 1 109 ? -3.311 8.805 9.469 1.00 91.00 109 LYS A C 1
ATOM 875 O O . LYS A 1 109 ? -3.889 9.241 10.464 1.00 91.00 109 LYS A O 1
ATOM 880 N N . ALA A 1 110 ? -3.810 7.829 8.712 1.00 89.06 110 ALA A N 1
ATOM 881 C CA . ALA A 1 110 ? -5.114 7.218 8.952 1.00 89.06 110 ALA A CA 1
ATOM 882 C C . ALA A 1 110 ? -5.208 6.557 10.342 1.00 89.06 110 ALA A C 1
ATOM 884 O O 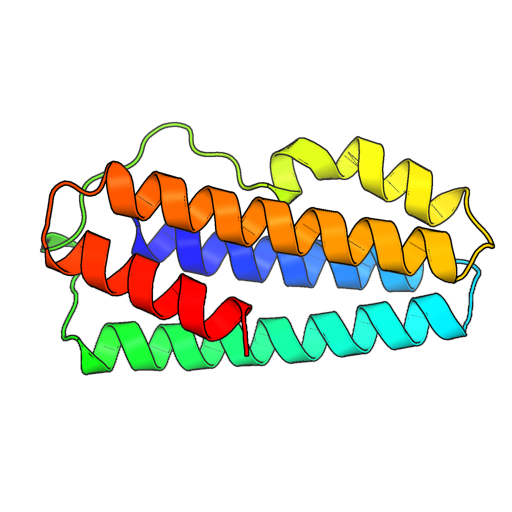. ALA A 1 110 ? -6.216 6.718 11.024 1.00 89.06 110 ALA A O 1
ATOM 885 N N . ALA A 1 111 ? -4.141 5.900 10.814 1.00 90.81 111 ALA A N 1
ATOM 886 C CA . ALA A 1 111 ? -4.059 5.351 12.170 1.00 90.81 111 ALA A CA 1
ATOM 887 C C . ALA A 1 111 ? -4.126 6.441 13.255 1.00 90.81 111 ALA A C 1
ATOM 889 O O . ALA A 1 111 ? -4.742 6.237 14.299 1.00 90.81 111 ALA A O 1
ATOM 890 N N . SER A 1 112 ? -3.503 7.602 13.017 1.00 90.06 112 SER A N 1
ATOM 891 C CA . SER A 1 112 ? -3.518 8.735 13.955 1.00 90.06 112 SER A CA 1
ATOM 892 C C . SER A 1 112 ? -4.865 9.465 14.019 1.00 90.06 112 SER A C 1
ATOM 894 O O . SER A 1 112 ? -5.199 10.047 15.049 1.00 90.06 112 SER A O 1
ATOM 896 N N . GLU A 1 113 ? -5.639 9.412 12.934 1.00 88.00 113 GLU A N 1
ATOM 897 C CA . GLU A 1 113 ? -6.967 10.028 12.800 1.00 88.00 113 GLU A CA 1
ATOM 898 C C . GLU A 1 113 ? -8.113 9.026 13.056 1.00 88.00 113 GLU A C 1
ATOM 900 O O . GLU A 1 113 ? -9.289 9.388 12.966 1.00 88.00 113 GLU A O 1
ATOM 905 N N . ALA A 1 114 ? -7.782 7.768 13.372 1.00 87.75 114 ALA A N 1
ATOM 906 C CA . ALA A 1 114 ? -8.738 6.698 13.627 1.00 87.75 114 ALA A CA 1
ATOM 907 C C . ALA A 1 114 ? -9.656 7.035 14.811 1.00 87.75 114 ALA A C 1
ATOM 909 O O . ALA A 1 114 ? -9.208 7.523 15.852 1.00 87.75 114 ALA A O 1
ATOM 910 N N . LYS A 1 115 ? -10.954 6.751 14.665 1.00 87.00 115 LYS A N 1
ATOM 911 C CA . LYS A 1 115 ? -11.964 7.061 15.689 1.00 87.00 115 LYS A CA 1
ATOM 912 C C . LYS A 1 115 ? -12.227 5.876 16.610 1.00 87.00 115 LYS A C 1
ATOM 914 O O . LYS A 1 115 ? -12.727 6.071 17.717 1.00 87.00 115 LYS A O 1
ATOM 919 N N . THR A 1 116 ? -11.903 4.663 16.166 1.00 85.69 116 THR A N 1
ATOM 920 C CA . THR A 1 116 ? -12.023 3.442 16.967 1.00 85.69 116 THR A CA 1
ATOM 921 C C . THR A 1 116 ? -10.671 2.757 17.153 1.00 85.69 116 THR A C 1
ATOM 923 O O . THR A 1 116 ? -9.791 2.803 16.294 1.00 85.69 116 THR A O 1
ATOM 926 N N . GLU A 1 117 ? -10.513 2.055 18.278 1.00 86.94 117 GLU A N 1
ATOM 927 C CA . GLU A 1 117 ? -9.317 1.237 18.530 1.00 86.94 117 GLU A CA 1
ATOM 928 C C . GLU A 1 117 ? -9.142 0.147 17.464 1.00 86.94 117 GLU A C 1
ATOM 930 O O . GLU A 1 117 ? -8.023 -0.181 17.081 1.00 86.94 117 GLU A O 1
ATOM 935 N N . LYS A 1 118 ? -10.245 -0.387 16.924 1.00 86.25 118 LYS A N 1
ATOM 936 C CA . LYS A 1 118 ? -10.207 -1.383 15.847 1.00 86.25 118 LYS A CA 1
ATOM 937 C C . LYS A 1 118 ? -9.684 -0.805 14.532 1.00 86.25 118 LYS A C 1
ATOM 939 O O . LYS A 1 118 ? -8.887 -1.464 13.872 1.00 86.25 118 LYS A O 1
ATOM 944 N N . GLU A 1 119 ? -10.087 0.411 14.162 1.00 87.06 119 GLU A N 1
ATOM 945 C CA . GLU A 1 119 ? -9.541 1.118 12.994 1.00 87.06 119 GLU A CA 1
ATOM 946 C C . GLU A 1 119 ? -8.044 1.367 13.140 1.00 87.06 119 GLU A C 1
ATOM 948 O O . GLU A 1 119 ? -7.271 1.108 12.219 1.00 87.06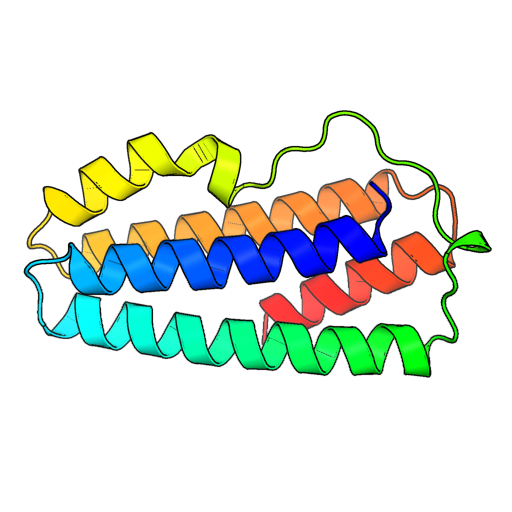 119 GLU A O 1
ATOM 953 N N . LYS A 1 120 ? -7.630 1.838 14.318 1.00 90.31 120 LYS A N 1
ATOM 954 C CA . LYS A 1 120 ? -6.223 2.081 14.613 1.00 90.31 120 LYS A CA 1
ATOM 955 C C . LYS A 1 120 ? -5.406 0.793 14.503 1.00 90.31 120 LYS A C 1
ATOM 957 O O . LYS A 1 120 ? -4.398 0.773 13.803 1.00 90.31 120 LYS A O 1
ATOM 962 N N . LEU A 1 121 ? -5.874 -0.289 15.128 1.00 89.31 121 LEU A N 1
ATOM 963 C CA . LEU A 1 121 ? -5.231 -1.605 15.064 1.00 89.31 121 LEU A CA 1
ATOM 964 C C . LEU A 1 121 ? -5.166 -2.159 13.639 1.00 89.31 121 LEU A C 1
ATOM 966 O O . LEU A 1 121 ? -4.166 -2.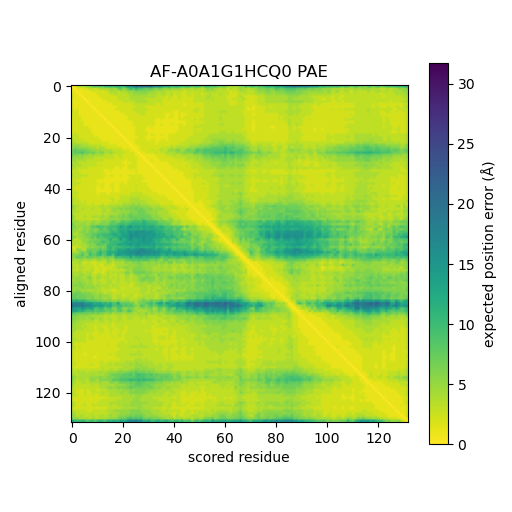784 13.284 1.00 89.31 121 LEU A O 1
ATOM 970 N N . LEU A 1 122 ? -6.204 -1.929 12.827 1.00 88.94 122 LEU A N 1
ATOM 971 C CA . LEU A 1 122 ? -6.193 -2.287 11.413 1.00 88.94 122 LEU A CA 1
ATOM 972 C C . LEU A 1 122 ? -5.028 -1.584 10.718 1.00 88.94 122 LEU A C 1
ATOM 974 O O . LEU A 1 122 ? -4.126 -2.268 10.249 1.00 88.94 122 LEU A O 1
ATOM 978 N N . PHE A 1 123 ? -4.992 -0.249 10.718 1.00 90.94 123 PHE A N 1
ATOM 979 C CA . PHE A 1 123 ? -3.937 0.505 10.036 1.00 90.94 123 PHE A CA 1
ATOM 980 C C . PHE A 1 123 ? -2.535 0.202 10.576 1.00 90.94 123 PHE A C 1
ATOM 982 O O . PHE A 1 123 ? -1.607 0.052 9.790 1.00 90.94 123 PHE A O 1
ATOM 989 N N . GLU A 1 124 ? -2.366 0.028 11.889 1.00 91.81 124 GLU A N 1
ATOM 990 C CA . GLU A 1 124 ? -1.087 -0.395 12.477 1.00 91.81 124 GLU A CA 1
ATOM 991 C C . GLU A 1 124 ? -0.624 -1.764 11.972 1.00 91.81 124 GLU A C 1
ATOM 993 O O . GLU A 1 124 ? 0.579 -1.996 11.826 1.00 91.81 124 GLU A O 1
ATOM 998 N N . ARG A 1 125 ? -1.560 -2.684 11.712 1.00 89.81 125 ARG A N 1
ATOM 999 C CA . ARG A 1 125 ? -1.227 -3.985 11.140 1.00 89.81 125 ARG A CA 1
ATOM 1000 C C . ARG A 1 125 ? -0.883 -3.876 9.657 1.00 89.81 125 ARG A C 1
ATOM 1002 O O . ARG A 1 12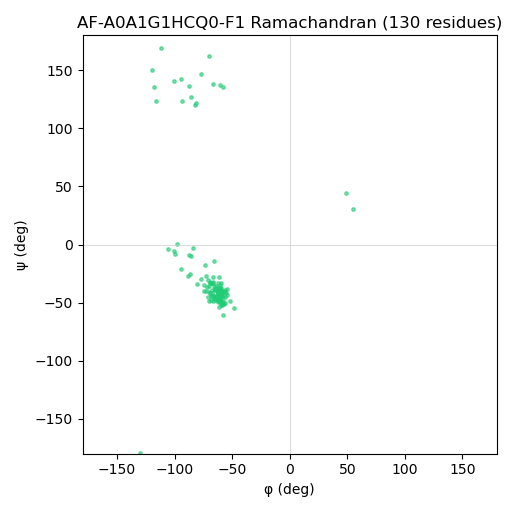5 ? 0.075 -4.525 9.256 1.00 89.81 125 ARG A O 1
ATOM 1009 N N . LEU A 1 126 ? -1.598 -3.046 8.896 1.00 89.38 126 LEU A N 1
ATOM 1010 C CA . LEU A 1 126 ? -1.296 -2.784 7.482 1.00 89.38 126 LEU A CA 1
ATOM 1011 C C . LEU A 1 126 ? 0.099 -2.166 7.324 1.00 89.38 126 LEU A C 1
ATOM 1013 O O . LEU A 1 126 ? 0.893 -2.662 6.546 1.00 89.38 126 LEU A O 1
ATOM 1017 N N . ILE A 1 127 ? 0.457 -1.173 8.148 1.00 91.88 127 ILE A N 1
ATOM 1018 C CA . ILE A 1 127 ? 1.794 -0.548 8.121 1.00 91.88 127 ILE A CA 1
ATOM 1019 C C . ILE A 1 127 ? 2.910 -1.577 8.316 1.00 91.88 127 ILE A C 1
ATOM 1021 O O . ILE A 1 127 ? 3.951 -1.470 7.684 1.00 91.88 127 ILE A O 1
ATOM 1025 N N . LYS A 1 128 ? 2.720 -2.547 9.218 1.00 90.81 128 LYS A N 1
ATOM 1026 C CA . LYS A 1 128 ? 3.719 -3.600 9.456 1.00 90.81 128 LYS A CA 1
ATOM 1027 C C . LYS A 1 128 ? 3.834 -4.565 8.286 1.00 90.81 128 LYS A C 1
ATOM 1029 O O . LYS A 1 128 ? 4.908 -5.108 8.087 1.00 90.81 128 LYS A O 1
ATOM 1034 N N . GLU A 1 129 ? 2.729 -4.792 7.590 1.00 88.19 129 GLU A N 1
ATOM 1035 C CA . GLU A 1 129 ? 2.668 -5.660 6.423 1.00 88.19 129 GLU A CA 1
ATOM 1036 C C . GLU A 1 129 ? 3.383 -5.018 5.229 1.00 88.19 129 GLU A C 1
ATOM 1038 O O . GLU A 1 129 ? 4.251 -5.646 4.650 1.00 88.19 129 GLU A O 1
ATOM 1043 N N . GLU A 1 130 ? 3.141 -3.729 4.973 1.00 85.00 130 GLU A N 1
ATOM 1044 C CA . GLU A 1 130 ? 3.825 -2.947 3.923 1.00 85.00 130 GLU A CA 1
ATOM 1045 C C . GLU A 1 130 ? 5.330 -2.732 4.166 1.00 85.00 130 GLU A C 1
ATOM 1047 O O . GLU A 1 130 ? 6.062 -2.250 3.305 1.00 85.00 130 GLU A O 1
ATOM 1052 N N . GLN A 1 131 ? 5.807 -3.000 5.382 1.00 85.81 131 GLN A N 1
ATOM 1053 C CA . GLN A 1 131 ? 7.216 -2.856 5.756 1.00 85.81 131 GLN A CA 1
ATOM 1054 C C . GLN A 1 131 ? 7.990 -4.181 5.741 1.00 85.81 131 GLN A C 1
ATOM 1056 O O . GLN A 1 131 ? 9.207 -4.143 5.958 1.00 85.81 131 GLN A O 1
ATOM 1061 N N . GLU A 1 132 ? 7.303 -5.317 5.570 1.00 69.19 132 GLU A N 1
ATOM 1062 C CA . GLU A 1 132 ? 7.899 -6.662 5.511 1.00 69.19 132 GLU A CA 1
ATOM 1063 C C . GLU A 1 132 ? 8.540 -6.949 4.147 1.00 69.19 132 GLU A C 1
ATOM 1065 O O . GLU A 1 132 ? 9.669 -7.499 4.155 1.00 69.19 132 GLU A O 1
#